Protein AF-A0A524H8V8-F1 (afdb_monomer)

Sequence (79 aa):
DLMWAITHLTEELEARDNLSALPEADRKHLTGDINRFYDRLVVEWLIYAEHLKAHYPYFYSLLLRTHPFQKEPSAVVKA

pLDDT: mean 96.0, std 4.29, range [67.31, 98.56]

Solvent-accessible surface area (backbone atoms only — not comparable to full-atom values): 4626 Å² total; per-residue (Å²): 109,49,68,58,34,49,53,52,45,49,52,60,53,71,74,44,97,57,82,90,76,56,55,71,67,56,51,54,50,52,50,53,42,52,49,55,26,51,62,37,45,53,54,55,51,49,54,49,48,50,50,25,53,77,76,33,55,71,60,28,57,42,47,75,35,49,38,87,89,45,95,74,54,40,85,72,83,81,130

Mean predicted aligned error: 3.27 Å

Structure (mmCIF, N/CA/C/O backbone):
data_AF-A0A524H8V8-F1
#
_entry.id   AF-A0A524H8V8-F1
#
loop_
_atom_site.group_PDB
_atom_site.id
_atom_site.type_symbol
_atom_site.label_atom_id
_atom_site.label_alt_id
_atom_site.label_comp_id
_atom_site.label_asym_id
_atom_site.label_entity_id
_atom_site.label_seq_id
_atom_site.pdbx_PDB_ins_code
_atom_site.Cartn_x
_atom_site.Cartn_y
_atom_site.Cartn_z
_atom_site.occupancy
_atom_site.B_iso_or_equiv
_atom_site.auth_seq_id
_atom_site.auth_comp_id
_atom_site.auth_asym_id
_atom_site.auth_atom_id
_atom_site.pdbx_PDB_model_num
ATOM 1 N N . ASP A 1 1 ? -11.732 -4.805 -6.577 1.00 90.00 1 ASP A N 1
ATOM 2 C CA . ASP A 1 1 ? -11.501 -5.045 -5.134 1.00 90.00 1 ASP A CA 1
ATOM 3 C C . ASP A 1 1 ? -10.614 -4.018 -4.447 1.00 90.00 1 ASP A C 1
ATOM 5 O O . ASP A 1 1 ? -11.055 -3.492 -3.435 1.00 90.00 1 ASP A O 1
ATOM 9 N N . LEU A 1 2 ? -9.418 -3.686 -4.963 1.00 97.31 2 LEU A N 1
ATOM 10 C CA . LEU A 1 2 ? -8.544 -2.685 -4.320 1.00 97.31 2 LEU A CA 1
ATOM 11 C C . LEU A 1 2 ? -9.249 -1.341 -4.090 1.00 97.31 2 LEU A C 1
ATOM 13 O O . LEU A 1 2 ? -9.186 -0.810 -2.987 1.00 97.31 2 LEU A O 1
ATOM 17 N N . MET A 1 3 ? -9.947 -0.824 -5.109 1.00 97.69 3 MET A N 1
ATOM 18 C CA . MET A 1 3 ? -10.624 0.471 -4.999 1.00 97.69 3 MET A CA 1
ATOM 19 C C . MET A 1 3 ? -11.648 0.486 -3.858 1.00 97.69 3 MET A C 1
ATOM 21 O O . MET A 1 3 ? -11.667 1.420 -3.073 1.00 97.69 3 MET A O 1
ATOM 25 N N . TRP A 1 4 ? -12.429 -0.586 -3.709 1.00 97.94 4 TRP A N 1
ATOM 26 C CA . TRP A 1 4 ? -13.370 -0.709 -2.596 1.00 97.94 4 TRP A CA 1
ATOM 27 C C . TRP A 1 4 ? -12.652 -0.758 -1.244 1.00 97.94 4 TRP A C 1
ATOM 29 O O . TRP A 1 4 ? -13.066 -0.100 -0.299 1.00 97.94 4 TRP A O 1
ATOM 39 N N . ALA A 1 5 ? -11.557 -1.519 -1.150 1.00 98.12 5 ALA A N 1
ATOM 40 C CA . ALA A 1 5 ? -10.803 -1.643 0.092 1.00 98.12 5 ALA A CA 1
ATOM 41 C C . ALA A 1 5 ? -10.183 -0.310 0.541 1.00 98.12 5 ALA A C 1
ATOM 43 O O . ALA A 1 5 ? -10.229 -0.011 1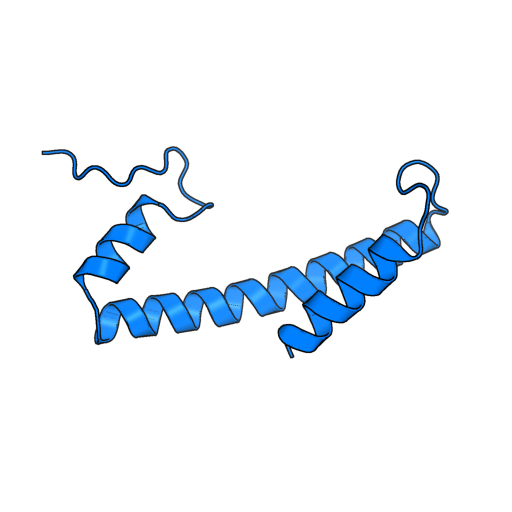.731 1.00 98.12 5 ALA A O 1
ATOM 44 N N . ILE A 1 6 ? -9.631 0.486 -0.386 1.00 98.00 6 ILE A N 1
ATOM 45 C CA . ILE A 1 6 ? -9.043 1.788 -0.045 1.00 98.00 6 ILE A CA 1
ATOM 46 C C . ILE A 1 6 ? -10.117 2.822 0.294 1.00 98.00 6 ILE A C 1
ATOM 48 O O . ILE A 1 6 ? -9.970 3.499 1.304 1.00 98.00 6 ILE A O 1
ATOM 52 N N . THR A 1 7 ? -11.210 2.915 -0.475 1.00 98.19 7 THR A N 1
ATOM 53 C CA . THR A 1 7 ? -12.260 3.908 -0.195 1.00 98.19 7 THR A CA 1
ATOM 54 C C . THR A 1 7 ? -12.976 3.608 1.114 1.00 98.19 7 THR A C 1
ATOM 56 O O . THR A 1 7 ? -13.157 4.513 1.917 1.00 98.19 7 THR A O 1
ATOM 59 N N . HIS A 1 8 ? -13.294 2.340 1.383 1.00 98.25 8 HIS A N 1
ATOM 60 C CA . HIS A 1 8 ? -13.900 1.938 2.651 1.00 98.25 8 HIS A CA 1
ATOM 61 C C . HIS A 1 8 ? -12.974 2.210 3.846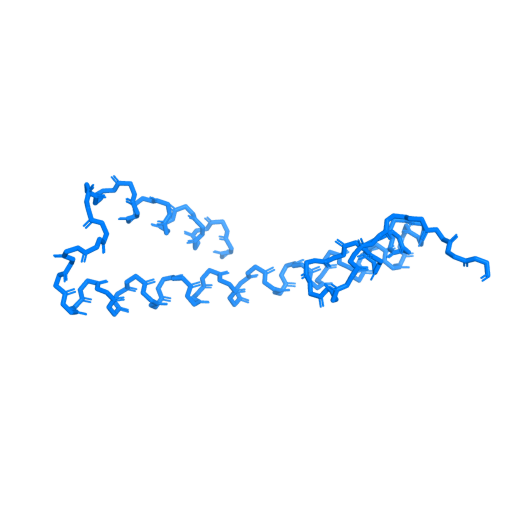 1.00 98.25 8 HIS A C 1
ATOM 63 O O . HIS A 1 8 ? -13.419 2.743 4.857 1.00 98.25 8 HIS A O 1
ATOM 69 N N . LEU A 1 9 ? -11.675 1.899 3.732 1.00 98.38 9 LEU A N 1
ATOM 70 C CA . LEU A 1 9 ? -10.720 2.224 4.793 1.00 98.38 9 LEU A CA 1
ATOM 71 C C . LEU A 1 9 ? -10.632 3.742 5.025 1.00 98.38 9 LEU A C 1
ATOM 73 O O . LEU A 1 9 ? -10.556 4.175 6.171 1.00 98.38 9 LEU A O 1
ATOM 77 N N . THR A 1 10 ? -10.657 4.552 3.963 1.00 98.19 10 THR A N 1
ATOM 78 C CA . THR A 1 10 ? -10.698 6.016 4.079 1.00 98.19 10 THR A CA 1
ATOM 79 C C . THR A 1 10 ? -11.949 6.484 4.822 1.00 98.19 10 THR A C 1
ATOM 81 O O . THR A 1 10 ? -11.813 7.249 5.771 1.00 98.19 10 THR A O 1
ATOM 84 N N . GLU A 1 11 ? -13.133 5.980 4.467 1.00 98.38 11 GLU A N 1
ATOM 85 C CA . GLU A 1 11 ? -14.399 6.312 5.141 1.00 98.38 11 GLU A CA 1
ATOM 86 C C . GLU A 1 11 ? -14.360 5.969 6.641 1.00 98.38 11 GLU A C 1
ATOM 88 O O . GLU A 1 11 ? -14.719 6.796 7.478 1.00 98.38 11 GLU A O 1
ATOM 93 N N . GLU A 1 12 ? -13.871 4.777 7.002 1.00 98.00 12 GLU A N 1
ATOM 94 C CA . GLU A 1 12 ? -13.739 4.355 8.403 1.00 98.00 12 GLU A CA 1
ATOM 95 C C . GLU A 1 12 ? -12.759 5.252 9.184 1.00 98.00 12 GLU A C 1
ATOM 97 O O . GLU A 1 12 ? -12.997 5.580 10.351 1.00 98.00 12 GLU A O 1
ATOM 102 N N . LEU A 1 13 ? -11.652 5.670 8.566 1.00 97.19 13 LEU A N 1
ATOM 103 C CA . LEU A 1 13 ? -10.677 6.551 9.211 1.00 97.19 13 LEU A CA 1
ATOM 104 C C . LEU A 1 13 ? -11.203 7.985 9.365 1.00 97.19 13 LEU A C 1
ATOM 106 O O . LEU A 1 13 ? -10.998 8.586 10.416 1.00 97.19 13 LEU A O 1
ATOM 110 N N . GLU A 1 14 ? -11.898 8.521 8.361 1.00 97.06 14 GLU A N 1
ATOM 111 C CA . GLU A 1 14 ? -12.483 9.869 8.391 1.00 97.06 14 GLU A CA 1
ATOM 112 C C . GLU A 1 14 ? -13.648 9.987 9.378 1.00 97.06 14 GLU A C 1
ATOM 114 O O . GLU A 1 14 ? -13.836 11.036 9.991 1.00 97.06 14 GLU A O 1
ATOM 119 N N . ALA A 1 15 ? -14.405 8.908 9.588 1.00 97.00 15 ALA A N 1
ATOM 120 C CA . ALA A 1 15 ? -15.516 8.878 10.536 1.00 97.00 15 ALA A CA 1
ATOM 121 C C . ALA A 1 15 ? -15.081 8.919 12.017 1.00 97.00 15 ALA A C 1
ATOM 123 O O . ALA A 1 15 ? -15.936 8.946 12.906 1.00 97.00 15 ALA A O 1
ATOM 124 N N . ARG A 1 16 ? -13.772 8.884 12.312 1.00 95.19 16 ARG A N 1
ATOM 125 C CA . ARG A 1 16 ? -13.231 8.801 13.677 1.00 95.19 16 ARG A CA 1
ATOM 126 C C . ARG A 1 16 ? -12.374 10.019 14.015 1.00 95.19 16 ARG A C 1
ATOM 128 O O . ARG A 1 16 ? -11.240 10.139 13.567 1.00 95.19 16 ARG A O 1
ATOM 135 N N . ASP A 1 17 ? -12.870 10.848 14.933 1.00 91.44 17 ASP A N 1
ATOM 136 C CA . ASP A 1 17 ? -12.173 12.061 15.390 1.00 91.44 17 ASP A CA 1
ATOM 137 C C . ASP A 1 17 ? -10.839 11.780 16.112 1.00 91.44 17 ASP A C 1
ATOM 139 O O . ASP A 1 17 ? -9.927 12.608 16.101 1.00 91.44 17 ASP A O 1
ATOM 143 N N . ASN A 1 18 ? -10.713 10.628 16.788 1.00 93.06 18 ASN A N 1
ATOM 144 C CA . ASN A 1 18 ? -9.521 10.278 17.563 1.00 93.06 18 ASN A CA 1
ATOM 145 C C . ASN A 1 18 ? -9.202 8.778 17.506 1.00 93.06 18 ASN A C 1
ATOM 147 O O . ASN A 1 18 ? -9.847 7.957 18.159 1.00 93.06 18 ASN A O 1
ATOM 151 N N . LEU A 1 19 ? -8.132 8.434 16.790 1.00 92.81 19 LEU A N 1
ATOM 152 C CA . LEU A 1 19 ? -7.665 7.054 16.632 1.00 92.81 19 LEU A CA 1
ATOM 153 C C . LEU A 1 19 ? -6.903 6.512 17.857 1.00 92.81 19 LEU A C 1
ATOM 155 O O . LEU A 1 19 ? -6.807 5.299 18.040 1.00 92.81 19 LEU A O 1
ATOM 159 N N . SER A 1 20 ? -6.386 7.384 18.726 1.00 92.25 20 SER A N 1
ATOM 160 C CA . SER A 1 20 ? -5.571 6.995 19.889 1.00 92.25 20 SER A CA 1
ATOM 161 C C . SER A 1 20 ? -6.399 6.451 21.055 1.00 92.25 20 SER A C 1
ATOM 163 O O . SER A 1 20 ? -5.863 5.761 21.920 1.00 92.25 20 SER A O 1
ATOM 165 N N . ALA A 1 21 ? -7.699 6.757 21.097 1.00 92.25 21 ALA A N 1
ATOM 166 C CA . ALA A 1 21 ? -8.591 6.435 22.214 1.00 92.25 21 ALA A CA 1
ATOM 167 C C . ALA A 1 21 ? -9.709 5.443 21.843 1.00 92.25 21 ALA A C 1
ATOM 169 O O . ALA A 1 21 ? -10.740 5.390 22.511 1.00 92.25 21 ALA A O 1
ATOM 170 N N . LEU A 1 22 ? -9.523 4.655 20.780 1.00 96.50 22 LEU A N 1
ATOM 171 C CA . LEU A 1 22 ? -10.556 3.737 20.303 1.00 96.50 22 LEU A CA 1
ATOM 172 C C . LEU A 1 22 ? -10.824 2.579 21.281 1.00 96.50 22 LEU A C 1
ATOM 174 O O . LEU A 1 22 ? -9.916 2.126 21.983 1.00 96.50 22 LEU A O 1
ATOM 178 N N . PRO A 1 23 ? -12.045 2.029 21.312 1.00 97.00 23 PRO A N 1
ATOM 179 C CA . PRO A 1 23 ? -12.299 0.720 21.898 1.00 97.00 23 PRO A CA 1
ATOM 180 C C . PRO A 1 23 ? -11.473 -0.386 21.221 1.00 97.00 23 PRO A C 1
ATOM 182 O O . PRO A 1 23 ? -11.073 -0.287 20.062 1.00 97.00 23 PRO A O 1
ATOM 185 N N . GLU A 1 24 ? -11.244 -1.492 21.933 1.00 97.25 24 GLU A N 1
ATOM 186 C CA . GLU A 1 24 ? -10.492 -2.637 21.391 1.00 97.25 24 GLU A CA 1
ATOM 187 C C . GLU A 1 24 ? -11.161 -3.263 20.160 1.00 97.25 24 GLU A C 1
ATOM 189 O O . GLU A 1 24 ? -10.478 -3.716 19.243 1.00 97.25 24 GLU A O 1
ATOM 194 N N . ALA A 1 25 ? -12.495 -3.274 20.123 1.00 97.62 25 ALA A N 1
ATOM 195 C CA . ALA A 1 25 ? -13.248 -3.786 18.982 1.00 97.62 25 ALA A CA 1
ATOM 196 C C . ALA A 1 25 ? -12.998 -2.950 17.715 1.00 97.62 25 ALA A C 1
ATOM 198 O O . ALA A 1 25 ? -12.703 -3.521 16.667 1.00 97.62 25 ALA A O 1
ATOM 199 N N . ASP A 1 26 ? -13.022 -1.619 17.830 1.00 97.69 26 ASP A N 1
ATOM 200 C CA . ASP A 1 26 ? -12.734 -0.709 16.717 1.00 97.69 26 ASP A CA 1
ATOM 201 C C . ASP A 1 26 ? -11.293 -0.842 16.223 1.00 97.69 26 ASP A C 1
ATOM 203 O O . ASP A 1 26 ? -11.055 -0.910 15.019 1.00 97.69 26 ASP A O 1
ATOM 207 N N . ARG A 1 27 ? -10.318 -0.965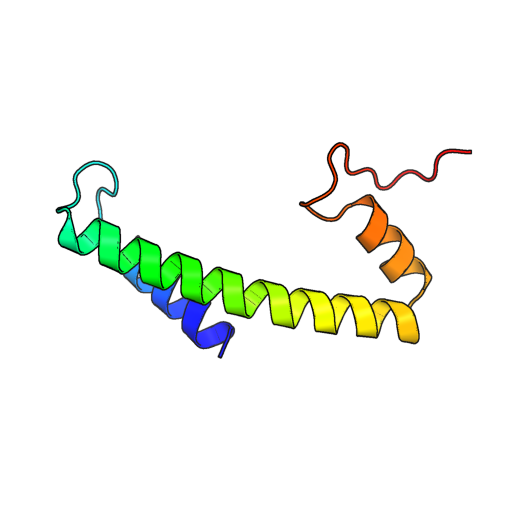 17.136 1.00 97.12 27 ARG A N 1
ATOM 208 C CA . ARG A 1 27 ? -8.922 -1.229 16.747 1.00 97.12 27 ARG A CA 1
ATOM 209 C C . ARG A 1 27 ? -8.788 -2.511 15.929 1.00 97.12 27 ARG A C 1
ATOM 211 O O . ARG A 1 27 ? -8.081 -2.524 14.921 1.00 97.12 27 ARG A O 1
ATOM 218 N N . LY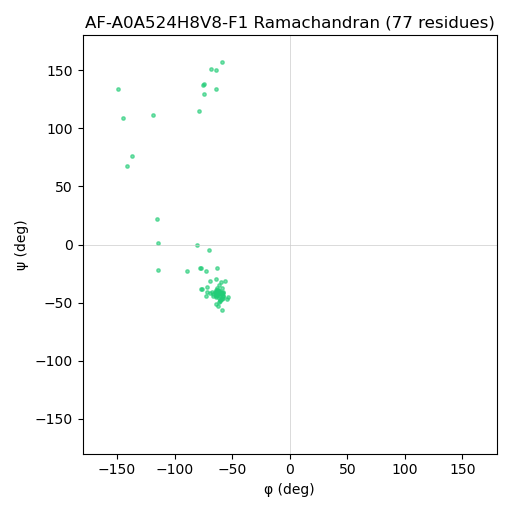S A 1 28 ? -9.451 -3.590 16.355 1.00 98.06 28 LYS A N 1
ATOM 219 C CA . LYS A 1 28 ? -9.447 -4.873 15.635 1.00 98.06 28 LYS A CA 1
ATOM 220 C C . LYS A 1 28 ? -10.118 -4.771 14.270 1.00 98.06 28 LYS A C 1
ATOM 222 O O . LYS A 1 28 ? -9.591 -5.338 13.317 1.00 98.06 28 LYS A O 1
ATOM 227 N N . HIS A 1 29 ? -11.233 -4.048 14.175 1.00 98.00 29 HIS A N 1
ATOM 228 C CA . HIS A 1 29 ? -11.914 -3.786 12.910 1.00 98.00 29 HIS A CA 1
ATOM 229 C C . HIS A 1 29 ? -10.987 -3.061 11.927 1.00 98.00 29 HIS A C 1
ATOM 231 O O . HIS A 1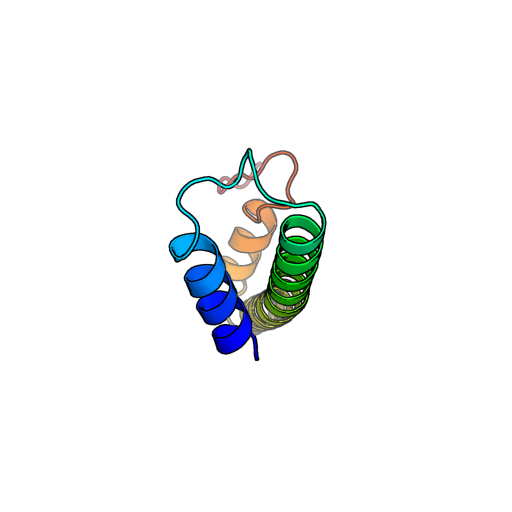 29 ? -10.638 -3.637 10.898 1.00 98.00 29 HIS A O 1
ATOM 237 N N . LEU A 1 30 ? -10.449 -1.901 12.324 1.00 97.94 30 LEU A N 1
ATOM 238 C CA . LEU A 1 30 ? -9.523 -1.124 11.494 1.00 97.94 30 LEU A CA 1
ATOM 239 C C . LEU A 1 30 ? -8.274 -1.921 11.110 1.00 97.94 30 LEU A C 1
ATOM 241 O O . LEU A 1 30 ? -7.802 -1.827 9.984 1.00 97.94 30 LEU A O 1
ATOM 245 N N . THR A 1 31 ? -7.744 -2.748 12.015 1.00 97.94 31 THR A N 1
ATOM 246 C CA . THR A 1 31 ? -6.618 -3.640 11.694 1.00 97.94 31 THR A CA 1
ATOM 247 C C . THR A 1 31 ? -6.984 -4.609 10.568 1.00 97.94 31 THR A C 1
ATOM 249 O O . THR A 1 31 ? -6.191 -4.819 9.652 1.00 97.94 31 THR A O 1
ATOM 252 N N . GLY A 1 32 ? -8.187 -5.186 10.603 1.00 98.44 32 GLY A N 1
ATOM 253 C CA . GLY A 1 32 ? -8.694 -6.040 9.531 1.00 98.44 32 GLY A CA 1
ATOM 254 C C . GLY A 1 32 ? -8.842 -5.292 8.205 1.00 98.44 32 GLY A C 1
ATOM 255 O O . GLY A 1 32 ? -8.454 -5.820 7.161 1.00 98.44 32 GLY A O 1
ATOM 256 N N . ASP A 1 33 ? -9.339 -4.059 8.241 1.00 98.38 33 ASP A N 1
ATOM 257 C CA . ASP A 1 33 ? -9.536 -3.243 7.041 1.00 98.38 33 ASP A CA 1
ATOM 258 C C . ASP A 1 33 ? -8.205 -2.807 6.421 1.00 98.38 33 ASP A C 1
ATOM 260 O O . ASP A 1 33 ? -8.029 -2.908 5.205 1.00 98.38 33 ASP A O 1
ATOM 264 N N . ILE A 1 34 ? -7.236 -2.418 7.256 1.00 98.25 34 ILE A N 1
ATOM 265 C CA . ILE A 1 34 ? -5.860 -2.097 6.858 1.00 98.25 34 ILE A CA 1
ATOM 266 C C . ILE A 1 34 ? -5.195 -3.315 6.216 1.00 98.25 34 ILE A C 1
ATOM 268 O O . ILE A 1 34 ? -4.637 -3.199 5.124 1.00 98.25 34 ILE A O 1
ATOM 272 N N . ASN A 1 35 ? -5.281 -4.486 6.851 1.00 98.31 35 ASN A N 1
ATOM 273 C CA . ASN A 1 35 ? -4.711 -5.718 6.303 1.00 98.31 35 ASN A CA 1
ATOM 274 C C . ASN A 1 35 ? -5.339 -6.055 4.946 1.00 98.31 35 ASN A C 1
ATOM 276 O O . ASN A 1 35 ? -4.623 -6.288 3.976 1.00 98.31 35 ASN A O 1
ATOM 280 N N . ARG A 1 36 ? -6.672 -5.985 4.839 1.00 98.12 36 ARG A N 1
ATOM 281 C CA . ARG A 1 36 ? -7.389 -6.223 3.578 1.00 98.12 36 ARG A CA 1
ATOM 282 C C . ARG A 1 36 ? -6.964 -5.248 2.480 1.00 98.12 36 ARG A C 1
ATOM 284 O O . ARG A 1 36 ? -6.827 -5.663 1.330 1.00 98.12 36 ARG A O 1
ATOM 291 N N . PHE A 1 37 ? -6.768 -3.973 2.809 1.00 98.31 37 PHE A N 1
ATOM 292 C CA . PHE A 1 37 ? -6.259 -2.983 1.864 1.00 98.31 37 PHE A CA 1
ATOM 293 C C . PHE A 1 37 ? -4.846 -3.336 1.384 1.00 98.31 37 PHE A C 1
ATOM 295 O O . PHE A 1 37 ? -4.637 -3.438 0.174 1.00 98.31 37 PHE A O 1
ATOM 302 N N . TYR A 1 38 ? -3.901 -3.578 2.298 1.00 97.62 38 TYR A N 1
ATOM 303 C CA . TYR A 1 38 ? -2.518 -3.904 1.934 1.00 97.62 38 TYR A CA 1
ATOM 304 C C . TYR A 1 38 ? -2.410 -5.207 1.135 1.00 97.62 38 TYR A C 1
ATOM 306 O O . TYR A 1 38 ? -1.693 -5.236 0.135 1.00 97.62 38 TYR A O 1
ATOM 314 N N . ASP A 1 39 ? -3.172 -6.243 1.497 1.00 97.25 39 ASP A N 1
ATOM 315 C CA . ASP A 1 39 ? -3.216 -7.509 0.758 1.00 97.25 39 ASP A CA 1
ATOM 316 C C . ASP A 1 39 ? -3.631 -7.299 -0.703 1.00 97.25 39 ASP A C 1
ATOM 318 O O . ASP A 1 39 ? -3.077 -7.913 -1.614 1.00 97.25 39 ASP A O 1
ATOM 322 N N . ARG A 1 40 ? -4.612 -6.422 -0.954 1.00 98.00 40 ARG A N 1
ATOM 323 C CA . ARG A 1 40 ? -5.056 -6.099 -2.318 1.00 98.00 40 ARG A CA 1
ATOM 324 C C . ARG A 1 40 ? -4.079 -5.169 -3.032 1.00 98.00 40 ARG A C 1
ATOM 326 O O . ARG A 1 40 ? -3.826 -5.366 -4.217 1.00 98.00 40 ARG A O 1
ATOM 333 N N . LEU A 1 41 ? -3.506 -4.195 -2.328 1.00 97.50 41 LEU A N 1
ATOM 334 C CA . LEU A 1 41 ? -2.566 -3.236 -2.906 1.00 97.50 41 LEU A CA 1
ATOM 335 C C . LEU A 1 41 ? -1.297 -3.928 -3.409 1.00 97.50 41 LEU A C 1
ATOM 337 O O . LEU A 1 41 ? -0.822 -3.613 -4.497 1.00 97.50 41 LEU A O 1
ATOM 341 N N . VAL A 1 42 ? -0.758 -4.877 -2.639 1.00 96.31 42 VAL A N 1
ATOM 342 C CA . VAL A 1 42 ? 0.464 -5.603 -3.012 1.00 96.31 42 VAL A CA 1
A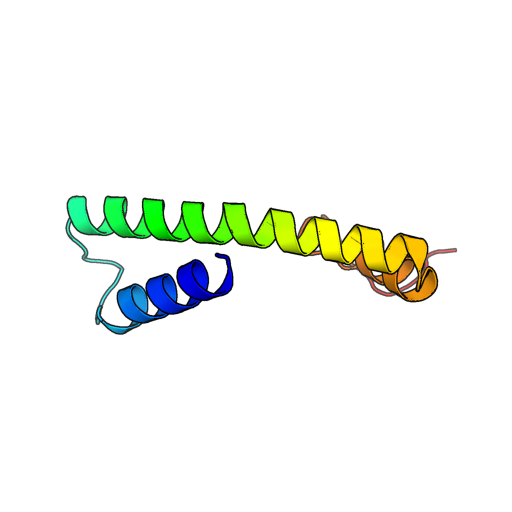TOM 343 C C . VAL A 1 42 ? 0.262 -6.404 -4.297 1.00 96.31 42 VAL A C 1
ATOM 345 O O . VAL A 1 42 ? 1.144 -6.393 -5.152 1.00 96.31 42 VAL A O 1
ATOM 348 N N . VAL A 1 43 ? -0.893 -7.050 -4.475 1.00 96.75 43 VAL A N 1
ATOM 349 C CA . VAL A 1 43 ? -1.196 -7.806 -5.702 1.00 96.75 43 VAL A CA 1
ATOM 350 C C . VAL A 1 43 ? -1.204 -6.887 -6.924 1.00 96.75 43 VAL A C 1
ATOM 352 O O . VAL A 1 43 ? -0.508 -7.166 -7.899 1.00 96.75 43 VAL A O 1
ATOM 355 N N . GLU A 1 44 ? -1.917 -5.760 -6.859 1.00 97.56 44 GLU A N 1
ATOM 356 C CA . GLU A 1 44 ? -1.959 -4.793 -7.966 1.00 97.56 44 GLU A CA 1
ATOM 357 C C . GLU A 1 44 ? -0.580 -4.176 -8.243 1.00 97.56 44 GLU A C 1
ATOM 359 O O . GLU A 1 44 ? -0.195 -3.979 -9.396 1.00 97.56 44 GLU A O 1
ATOM 364 N N . TRP A 1 45 ? 0.210 -3.920 -7.196 1.00 97.19 45 TRP A N 1
ATOM 365 C CA . TRP A 1 45 ? 1.575 -3.418 -7.341 1.00 97.19 45 TRP A CA 1
ATOM 366 C C . TRP A 1 45 ? 2.496 -4.422 -8.049 1.00 97.19 45 TRP A C 1
ATOM 368 O O . TRP A 1 45 ? 3.304 -4.022 -8.889 1.00 97.19 45 TRP A O 1
ATOM 378 N N . LEU A 1 46 ? 2.360 -5.721 -7.760 1.00 96.62 46 LEU A N 1
ATOM 379 C CA . LEU A 1 46 ? 3.111 -6.776 -8.446 1.00 96.62 46 LEU A CA 1
ATOM 380 C C . LEU A 1 46 ? 2.699 -6.898 -9.916 1.00 96.62 46 LEU A C 1
ATOM 382 O O . LEU A 1 46 ? 3.574 -6.931 -10.779 1.00 96.62 46 LEU A O 1
ATOM 386 N N . ILE A 1 47 ? 1.395 -6.876 -10.212 1.00 97.88 47 ILE A N 1
ATOM 387 C CA . ILE A 1 47 ? 0.878 -6.876 -11.592 1.00 97.88 47 ILE A CA 1
ATOM 388 C C . ILE A 1 47 ? 1.429 -5.671 -12.366 1.00 97.88 47 ILE A C 1
ATOM 390 O O . ILE A 1 47 ? 1.902 -5.803 -13.497 1.00 97.88 47 ILE A O 1
ATOM 394 N N . TYR A 1 48 ? 1.438 -4.492 -11.742 1.00 97.44 48 TYR A N 1
ATOM 395 C CA . TYR A 1 48 ? 2.039 -3.294 -12.320 1.00 97.44 48 TYR A CA 1
ATOM 396 C C . TYR A 1 48 ? 3.544 -3.463 -12.572 1.00 97.44 48 TYR A C 1
ATOM 398 O O . TYR A 1 48 ? 4.030 -3.137 -13.657 1.00 97.44 48 TYR A O 1
ATOM 406 N N . ALA A 1 49 ? 4.292 -4.006 -11.610 1.00 97.62 49 ALA A N 1
ATOM 407 C CA . ALA A 1 49 ? 5.722 -4.253 -11.762 1.00 97.62 49 ALA A CA 1
ATOM 408 C C . ALA A 1 49 ? 6.022 -5.238 -12.909 1.00 97.62 49 ALA A C 1
ATOM 410 O O . ALA A 1 49 ? 6.958 -5.012 -13.678 1.00 97.62 49 ALA A O 1
ATOM 411 N N . GLU A 1 50 ? 5.222 -6.294 -13.066 1.00 98.25 50 GLU A N 1
ATOM 412 C CA . GLU A 1 50 ? 5.322 -7.240 -14.184 1.00 98.25 50 GLU A CA 1
ATOM 413 C C . GLU A 1 50 ? 5.023 -6.575 -15.529 1.00 98.25 50 GLU A C 1
ATOM 415 O O . GLU A 1 50 ? 5.782 -6.749 -16.487 1.00 98.2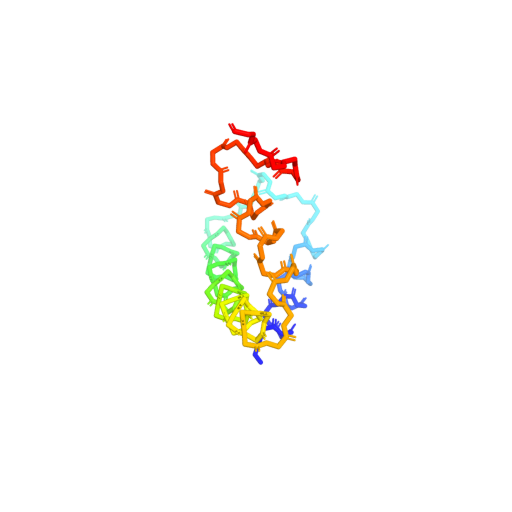5 50 GLU A O 1
ATOM 420 N N . HIS A 1 51 ? 3.978 -5.749 -15.593 1.00 98.38 51 HIS A N 1
ATOM 421 C CA . HIS A 1 51 ? 3.657 -4.971 -16.786 1.00 98.38 51 HIS A CA 1
ATOM 422 C C . HIS A 1 51 ? 4.814 -4.041 -17.182 1.00 98.38 51 HIS A C 1
ATOM 424 O O . HIS A 1 51 ? 5.240 -4.032 -18.340 1.00 98.38 51 HIS A O 1
ATOM 430 N N . LEU A 1 52 ? 5.395 -3.308 -16.223 1.00 98.50 52 LEU A N 1
ATOM 431 C CA . LEU A 1 52 ? 6.574 -2.479 -16.482 1.00 98.50 52 LEU A CA 1
ATOM 432 C C . LEU A 1 52 ? 7.757 -3.312 -16.973 1.00 98.50 52 LEU A C 1
ATOM 434 O O . LEU A 1 52 ? 8.447 -2.899 -17.901 1.00 98.50 52 LEU A O 1
A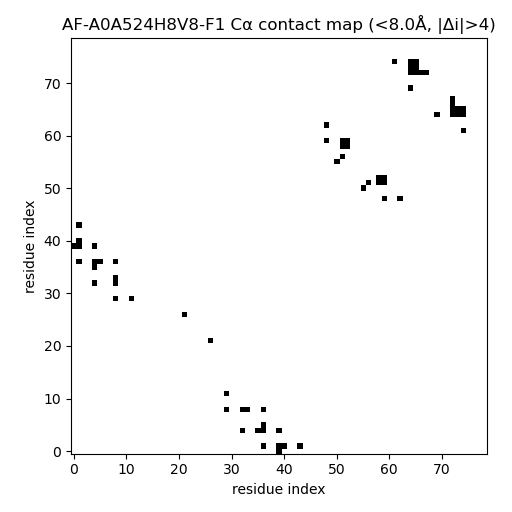TOM 438 N N . LYS A 1 53 ? 8.005 -4.479 -16.375 1.00 98.19 53 LYS A N 1
ATOM 439 C CA . LYS A 1 53 ? 9.105 -5.361 -16.782 1.00 98.19 53 LYS A CA 1
ATOM 440 C C . LYS A 1 53 ? 8.978 -5.782 -18.244 1.00 98.19 53 LYS A C 1
ATOM 442 O O . LYS A 1 53 ? 9.983 -5.807 -18.951 1.00 98.19 53 LYS A O 1
ATOM 447 N N . ALA A 1 54 ? 7.764 -6.110 -18.682 1.00 98.44 54 ALA A N 1
ATOM 448 C CA . ALA A 1 54 ? 7.496 -6.590 -20.033 1.00 98.44 54 ALA A CA 1
ATOM 449 C C . ALA A 1 54 ? 7.494 -5.470 -21.084 1.00 98.44 54 ALA A C 1
ATOM 451 O O . ALA A 1 54 ? 7.983 -5.674 -22.194 1.00 98.44 54 ALA A O 1
ATOM 452 N N . HIS A 1 55 ? 6.959 -4.293 -20.747 1.00 98.56 55 HIS A N 1
ATOM 453 C CA . HIS A 1 55 ? 6.658 -3.253 -21.738 1.00 98.56 55 HIS A CA 1
ATOM 454 C C . HIS A 1 55 ? 7.500 -1.981 -21.593 1.00 98.56 55 HIS A C 1
ATOM 456 O O . HIS A 1 55 ? 7.676 -1.248 -22.565 1.00 98.56 55 HIS A O 1
ATOM 462 N N . TYR A 1 56 ? 8.061 -1.725 -20.410 1.00 98.19 56 TYR A N 1
ATOM 463 C CA . TYR A 1 56 ? 8.786 -0.492 -20.094 1.00 98.19 56 TYR A CA 1
ATOM 464 C C . TYR A 1 56 ? 10.032 -0.752 -19.219 1.00 98.19 56 TYR A C 1
ATOM 466 O O . TYR A 1 56 ? 10.085 -0.301 -18.068 1.00 98.19 56 TYR A O 1
ATOM 474 N N . PRO A 1 57 ? 11.080 -1.429 -19.738 1.00 96.06 57 PRO A N 1
ATOM 475 C CA . PRO A 1 57 ? 12.229 -1.866 -18.934 1.00 96.06 57 PRO A CA 1
ATOM 476 C C . PRO A 1 57 ? 12.952 -0.741 -18.180 1.00 96.06 57 PRO A C 1
ATOM 478 O O . PRO A 1 57 ? 13.458 -0.957 -17.079 1.00 96.06 57 PRO A O 1
ATOM 481 N N . TYR A 1 58 ? 12.969 0.479 -18.728 1.00 96.12 58 TYR A N 1
ATOM 482 C CA . TYR A 1 58 ? 13.534 1.647 -18.046 1.00 96.12 58 TYR A CA 1
ATOM 483 C C . TYR A 1 58 ? 12.725 2.059 -16.807 1.00 96.12 58 TYR A C 1
ATOM 485 O O . TYR A 1 58 ? 13.313 2.353 -15.766 1.00 96.12 58 TYR A O 1
ATOM 493 N N . PHE A 1 59 ? 11.390 2.026 -16.876 1.00 97.38 59 PHE A N 1
ATOM 494 C CA . PHE A 1 59 ? 10.539 2.295 -15.714 1.00 97.38 59 PHE A CA 1
ATOM 495 C C . PHE A 1 59 ? 10.585 1.159 -14.701 1.00 97.38 59 PHE A C 1
ATOM 497 O O . PHE A 1 59 ? 10.627 1.421 -13.503 1.00 97.38 59 PHE A O 1
ATOM 504 N N . TYR A 1 60 ? 10.668 -0.090 -15.158 1.00 97.69 60 TYR A N 1
ATOM 505 C CA . TYR A 1 60 ? 10.888 -1.224 -14.264 1.00 97.69 60 TYR A CA 1
ATOM 506 C C . TYR A 1 60 ? 12.214 -1.103 -13.502 1.00 97.69 60 TYR A C 1
ATOM 508 O O . TYR A 1 60 ? 12.262 -1.283 -12.287 1.00 97.69 60 TYR A O 1
ATOM 516 N N . SER A 1 61 ? 13.286 -0.722 -14.202 1.00 96.12 61 SER A N 1
ATOM 517 C CA . SER A 1 61 ? 14.598 -0.460 -13.607 1.00 96.12 61 SER A CA 1
ATOM 518 C C . SER A 1 61 ? 14.532 0.630 -12.532 1.00 96.12 61 SER A C 1
ATOM 520 O O . SER A 1 61 ? 15.136 0.477 -11.472 1.00 96.12 61 SER A O 1
ATOM 522 N N . LEU A 1 62 ? 13.779 1.710 -12.772 1.00 97.12 62 LEU A N 1
ATOM 523 C CA . LEU A 1 62 ? 13.544 2.752 -11.772 1.00 97.12 62 LEU A CA 1
ATOM 524 C C . LEU A 1 62 ? 12.760 2.211 -10.567 1.00 97.12 62 LEU A C 1
ATOM 526 O O . LEU A 1 62 ? 13.226 2.352 -9.439 1.00 97.12 62 LEU A O 1
ATOM 530 N N . LEU A 1 63 ? 11.631 1.535 -10.810 1.00 97.00 63 LEU A N 1
ATOM 531 C CA . LEU A 1 63 ? 10.780 0.939 -9.775 1.00 97.00 63 LEU A CA 1
ATOM 532 C C . LEU A 1 63 ? 11.581 0.018 -8.844 1.00 97.00 63 LEU A C 1
ATOM 534 O O . LEU A 1 63 ? 11.460 0.132 -7.627 1.00 97.00 63 LEU A O 1
ATOM 538 N N . LEU A 1 64 ? 12.448 -0.842 -9.388 1.00 95.50 64 LEU A N 1
ATOM 539 C CA . LEU A 1 64 ? 13.286 -1.740 -8.586 1.00 95.50 64 LEU A CA 1
ATOM 540 C C . LEU A 1 64 ? 14.222 -1.007 -7.618 1.00 95.50 64 LEU A C 1
ATOM 542 O O . LEU A 1 64 ? 14.499 -1.523 -6.538 1.00 95.50 64 LEU A O 1
ATOM 546 N N . ARG A 1 65 ? 14.704 0.187 -7.978 1.00 96.38 65 ARG A N 1
ATOM 547 C CA . ARG A 1 65 ? 15.624 0.954 -7.127 1.00 96.38 65 ARG A CA 1
ATOM 548 C C . ARG A 1 65 ? 14.920 1.889 -6.151 1.00 96.38 65 ARG A C 1
ATOM 550 O O . ARG A 1 65 ? 15.529 2.276 -5.158 1.00 96.38 65 ARG A O 1
ATOM 557 N N . THR A 1 66 ? 13.677 2.282 -6.426 1.00 96.62 66 THR A N 1
ATOM 558 C CA . THR A 1 66 ? 12.964 3.302 -5.638 1.00 96.62 66 THR A CA 1
ATOM 559 C C . THR A 1 66 ? 11.744 2.777 -4.889 1.00 96.62 66 THR A C 1
ATOM 561 O O . THR A 1 66 ? 11.060 3.568 -4.245 1.00 96.62 66 THR A O 1
ATOM 564 N N . HIS A 1 67 ? 11.424 1.481 -4.969 1.00 95.25 67 HIS A N 1
ATOM 565 C CA . HIS A 1 67 ? 10.249 0.945 -4.282 1.00 95.25 67 HIS A CA 1
ATOM 566 C C . HIS A 1 67 ? 10.373 1.051 -2.748 1.00 95.25 67 HIS A C 1
ATOM 568 O O . HIS A 1 67 ? 11.475 0.929 -2.208 1.00 95.25 67 HIS A O 1
ATOM 574 N N . PRO A 1 68 ? 9.252 1.196 -2.016 1.00 92.25 68 PRO A N 1
ATOM 575 C CA . PRO A 1 68 ? 9.259 1.456 -0.570 1.00 92.25 68 PRO A CA 1
ATOM 576 C C . PRO A 1 68 ? 9.869 0.329 0.276 1.00 92.25 68 PRO A C 1
ATOM 578 O O . PRO A 1 68 ? 10.296 0.574 1.396 1.00 92.25 68 PRO A O 1
ATOM 581 N N . PHE A 1 69 ? 9.955 -0.896 -0.255 1.00 90.56 69 PHE A N 1
ATOM 582 C CA . PHE A 1 69 ? 10.622 -2.016 0.426 1.00 90.56 69 PHE A CA 1
ATOM 583 C C . PHE A 1 69 ? 12.159 -2.025 0.292 1.00 90.56 69 PHE A C 1
ATOM 585 O O . PHE A 1 69 ? 12.806 -2.944 0.790 1.00 90.56 69 PHE A O 1
ATOM 592 N N . GLN A 1 70 ? 12.764 -1.056 -0.405 1.00 93.25 70 GLN A N 1
ATOM 593 C CA . GLN A 1 70 ? 14.220 -0.921 -0.440 1.00 93.25 70 GLN A CA 1
ATOM 594 C C . GLN A 1 70 ? 14.716 -0.342 0.884 1.00 93.25 70 GLN A C 1
ATOM 596 O O . GLN A 1 70 ? 14.146 0.616 1.400 1.00 93.25 70 GLN A O 1
ATOM 601 N N . LYS A 1 71 ? 15.826 -0.878 1.405 1.00 94.81 71 LYS A N 1
ATOM 602 C CA . LYS A 1 71 ? 16.480 -0.320 2.600 1.00 94.81 71 LYS A CA 1
ATOM 603 C C . LYS A 1 71 ? 16.965 1.115 2.356 1.00 94.81 71 LYS A C 1
ATOM 605 O O . LYS A 1 71 ? 16.876 1.957 3.240 1.00 94.81 71 LYS A O 1
ATOM 610 N N . GLU A 1 72 ? 17.483 1.370 1.156 1.00 95.12 72 GLU A N 1
ATOM 611 C CA . GLU A 1 72 ? 18.048 2.655 0.734 1.00 95.12 72 GLU A CA 1
ATOM 612 C C . GLU A 1 72 ? 17.578 2.974 -0.700 1.00 95.12 72 GLU A C 1
ATOM 614 O O . GLU A 1 72 ? 18.334 2.774 -1.656 1.00 95.12 72 GLU A O 1
ATOM 619 N N . PRO A 1 73 ? 16.315 3.405 -0.890 1.00 95.94 73 PRO A N 1
ATOM 620 C CA . PRO A 1 73 ? 15.777 3.680 -2.216 1.00 95.94 73 PRO A CA 1
ATOM 621 C C . PRO A 1 73 ? 16.527 4.842 -2.877 1.00 95.94 73 PRO A C 1
ATOM 623 O O . PRO A 1 73 ? 16.745 5.889 -2.268 1.00 95.94 73 PRO A O 1
ATOM 626 N N . SER A 1 74 ? 16.908 4.680 -4.144 1.00 95.69 74 SER A N 1
ATOM 627 C CA . SER A 1 74 ? 17.605 5.723 -4.900 1.00 95.69 74 SER A CA 1
ATOM 628 C C . SER A 1 74 ? 17.288 5.653 -6.387 1.00 95.69 74 SER A C 1
ATOM 630 O O . SER A 1 74 ? 17.353 4.598 -7.008 1.00 95.69 74 SER A O 1
ATOM 632 N N . ALA A 1 75 ? 16.993 6.799 -6.998 1.00 95.50 75 ALA A N 1
ATOM 633 C CA . ALA A 1 75 ? 16.803 6.872 -8.445 1.00 95.50 75 ALA A CA 1
ATOM 634 C C . ALA A 1 75 ? 18.131 6.748 -9.219 1.00 95.50 75 ALA A C 1
ATOM 636 O O . ALA A 1 75 ? 18.129 6.354 -10.391 1.00 95.50 75 ALA A O 1
ATOM 637 N N . VAL A 1 76 ? 19.256 7.053 -8.560 1.00 95.19 76 VAL A N 1
ATOM 638 C CA . VAL A 1 76 ? 20.594 7.119 -9.159 1.00 95.19 76 VAL A CA 1
ATOM 639 C C . VAL A 1 76 ? 21.131 5.714 -9.4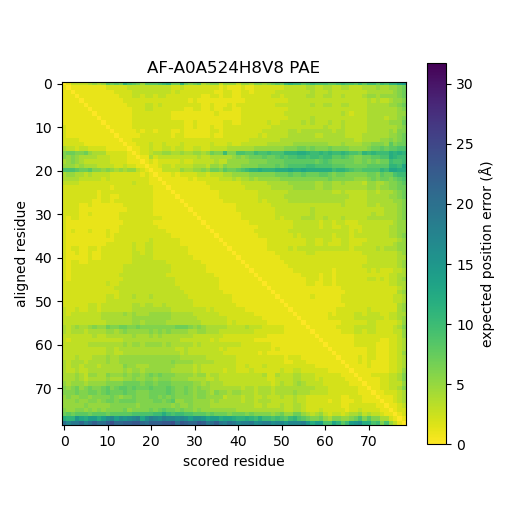29 1.00 95.19 76 VAL A C 1
ATOM 641 O O . VAL A 1 76 ? 21.147 4.858 -8.545 1.00 95.19 76 VAL A O 1
ATOM 644 N N . VAL A 1 77 ? 21.609 5.485 -10.652 1.00 89.50 77 VAL A N 1
ATOM 645 C CA . VAL A 1 77 ? 22.345 4.270 -11.020 1.00 89.50 77 VAL A CA 1
ATOM 646 C C . VAL A 1 77 ? 23.774 4.424 -10.506 1.00 89.50 77 VAL A C 1
ATOM 648 O O . VAL A 1 77 ? 24.486 5.331 -10.933 1.00 89.50 77 VAL A O 1
ATOM 651 N N . LYS A 1 78 ? 24.180 3.578 -9.557 1.00 80.12 78 LYS A N 1
ATOM 652 C CA . LYS A 1 78 ? 25.577 3.518 -9.111 1.00 80.12 78 LYS A CA 1
ATOM 653 C C . LYS A 1 78 ? 26.399 2.796 -10.186 1.00 80.12 78 LYS A C 1
ATOM 655 O O . LYS A 1 78 ? 25.909 1.823 -10.759 1.00 80.12 78 LYS A O 1
ATOM 660 N N . ALA A 1 79 ? 27.584 3.331 -10.475 1.00 67.31 79 ALA A N 1
ATOM 661 C CA . ALA A 1 79 ? 28.567 2.719 -11.367 1.00 67.31 79 ALA A CA 1
ATOM 662 C C . ALA A 1 79 ? 29.225 1.498 -10.714 1.00 67.31 79 ALA A C 1
ATOM 664 O O . ALA A 1 79 ? 29.326 1.494 -9.463 1.00 67.31 79 ALA A O 1
#

Foldseek 3Di:
DLVCLVVVLVVLVVVDPDPVDDDPVSVVVSVVSVVVNVVVVVVVVVVVLVVCVVPPVLVNVQCVQAPPPDPHRDSDDDD

Radius of gyration: 17.18 Å; Cα contacts (8 Å, |Δi|>4): 34; chains: 1; bounding box: 44×20×44 Å

Secondary structure (DSSP, 8-state):
-HHHHHHHHHHHHHT-S-GGG--HHHHHHHHHHHHHHHHHHHHHHHHHHHHHHHH-HHHHHHHHHHSTT-SS--SS---